Protein AF-A0A924VAU0-F1 (afdb_monomer_lite)

Radius of gyration: 17.01 Å; chains: 1; bounding box: 54×30×33 Å

pLDDT: mean 81.19, std 18.75, range [3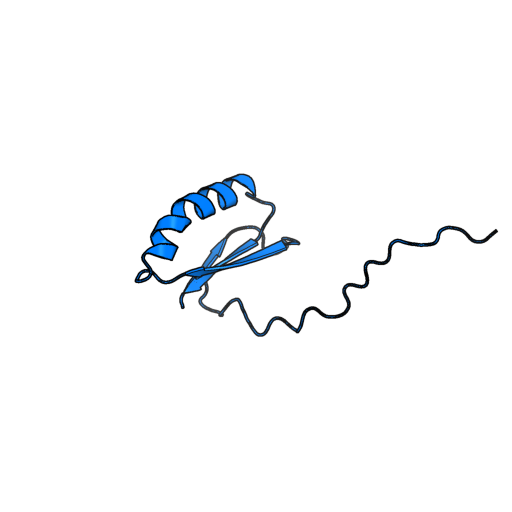7.47, 97.06]

Foldseek 3Di:
DDDDDDDDPPPPDPDPPPCLADPPWDKDADPPAPAEDEDEDEPVDVVRVVCVVVVVVVCVVCHNRYMYTYDYD

Secondary structure (DSSP, 8-state):
-------------------SS-TT-EEES-TT-SEEEEEEE-TT-HHHHHHHHHHHHHHHHTTTTEEEEEEE-

Sequence (73 aa):
MKPEEQNQIDIKAFPSIGNLAASHSYSYGPLDAKVTIVEFFDPECESCAAVAPLIKNEMKYYEGKVRWVFRYM

Structure (mmCIF, N/CA/C/O backbone):
data_AF-A0A924VAU0-F1
#
_entry.id   AF-A0A924VAU0-F1
#
loop_
_atom_site.group_PDB
_atom_site.id
_atom_site.type_symbol
_atom_site.label_atom_id
_atom_site.label_alt_id
_atom_site.label_comp_id
_atom_site.label_asym_id
_atom_site.label_entity_id
_atom_site.label_seq_id
_atom_site.pdbx_PDB_ins_code
_atom_site.Cartn_x
_atom_site.Cartn_y
_atom_site.Cartn_z
_atom_site.occupancy
_atom_site.B_iso_or_equiv
_atom_site.auth_seq_id
_atom_site.auth_comp_id
_atom_site.auth_asym_id
_atom_site.auth_atom_id
_atom_site.pdbx_PDB_model_num
ATOM 1 N N . MET A 1 1 ? -42.832 -21.383 18.764 1.00 49.41 1 MET A N 1
ATOM 2 C CA . MET A 1 1 ? -42.196 -20.121 19.192 1.00 49.41 1 MET A CA 1
ATOM 3 C C . MET A 1 1 ? -40.769 -20.411 19.651 1.00 49.41 1 MET A C 1
ATOM 5 O O . MET A 1 1 ? -40.555 -20.718 20.815 1.00 49.41 1 MET A O 1
ATOM 9 N N . LYS A 1 2 ? -39.821 -20.392 18.706 1.00 37.47 2 LYS A N 1
ATOM 10 C CA . LYS A 1 2 ? -38.415 -20.004 18.896 1.00 37.47 2 LYS A CA 1
ATOM 11 C C . LYS A 1 2 ? -38.012 -19.260 17.608 1.00 37.47 2 LYS A C 1
ATOM 13 O O . LYS A 1 2 ? -38.423 -19.738 16.550 1.00 37.47 2 LYS A O 1
ATOM 18 N N . PRO A 1 3 ? -37.367 -18.089 17.692 1.00 42.00 3 PRO A N 1
ATOM 19 C CA . PRO A 1 3 ? -37.259 -17.143 16.585 1.00 42.00 3 PRO A CA 1
ATOM 20 C C . PRO A 1 3 ? -35.935 -17.288 15.816 1.00 42.00 3 PRO A C 1
ATOM 22 O O . PRO A 1 3 ? -34.941 -17.731 16.382 1.00 42.00 3 PRO A O 1
ATOM 25 N N . GLU A 1 4 ? -35.987 -16.858 14.554 1.00 46.50 4 GLU A N 1
ATOM 26 C CA . GLU A 1 4 ? -34.904 -16.319 13.711 1.00 46.50 4 GLU A CA 1
ATOM 27 C C . GLU A 1 4 ? -33.641 -17.158 13.468 1.00 46.50 4 GLU A C 1
ATOM 29 O O . GLU A 1 4 ? -32.640 -17.122 14.180 1.00 46.50 4 GLU A O 1
ATOM 34 N N . GLU A 1 5 ? -33.722 -17.862 12.341 1.00 49.56 5 GLU A N 1
ATOM 35 C CA . GLU A 1 5 ? -32.651 -18.458 11.558 1.00 49.56 5 GLU A CA 1
ATOM 36 C C . GLU A 1 5 ? -31.892 -17.383 10.736 1.00 49.56 5 GLU A C 1
ATOM 38 O O . GLU A 1 5 ? -32.456 -16.359 10.358 1.00 49.56 5 GLU A O 1
ATOM 43 N N . GLN A 1 6 ? -30.609 -17.659 10.468 1.00 50.53 6 GLN A N 1
ATOM 44 C CA . GLN A 1 6 ? -29.644 -16.947 9.608 1.00 50.53 6 GLN A CA 1
ATOM 45 C C . GLN A 1 6 ? -29.307 -15.472 9.909 1.00 50.53 6 GLN A C 1
ATOM 47 O O . GLN A 1 6 ? -29.862 -14.558 9.309 1.00 50.53 6 GLN A O 1
ATOM 52 N N . ASN A 1 7 ? -28.189 -15.256 10.617 1.00 47.44 7 ASN A N 1
ATOM 53 C CA . ASN A 1 7 ? -27.056 -14.533 10.014 1.00 47.44 7 ASN A CA 1
ATOM 54 C C . ASN A 1 7 ? -25.737 -14.833 10.752 1.00 47.44 7 ASN A C 1
ATOM 56 O O . ASN A 1 7 ? -25.172 -13.983 11.438 1.00 47.44 7 ASN A O 1
ATOM 60 N N . GLN A 1 8 ? -25.245 -16.067 10.643 1.00 47.62 8 GLN A N 1
ATOM 61 C CA . GLN A 1 8 ? -23.884 -16.402 11.057 1.00 47.62 8 GLN A CA 1
ATOM 62 C C . GLN A 1 8 ? -23.058 -16.622 9.795 1.00 47.62 8 GLN A C 1
ATOM 64 O O . GLN A 1 8 ? -22.985 -17.724 9.261 1.00 47.62 8 GLN A O 1
ATOM 69 N N . ILE A 1 9 ? -22.457 -15.543 9.293 1.00 53.72 9 ILE A N 1
ATOM 70 C CA . ILE A 1 9 ? -21.319 -15.661 8.385 1.00 53.72 9 ILE A CA 1
ATOM 71 C C . ILE A 1 9 ? -20.207 -16.281 9.234 1.00 53.72 9 ILE A C 1
ATOM 73 O O . ILE A 1 9 ? -19.568 -15.600 10.034 1.00 53.72 9 ILE A O 1
ATOM 77 N N . ASP A 1 10 ? -20.071 -17.602 9.156 1.00 44.28 10 ASP A N 1
ATOM 78 C CA . ASP A 1 10 ? -18.971 -18.352 9.746 1.00 44.28 10 ASP A CA 1
ATOM 79 C C . ASP A 1 10 ? -17.660 -17.786 9.179 1.00 44.28 10 ASP A C 1
ATOM 81 O O . ASP A 1 10 ? -17.207 -18.173 8.103 1.00 44.28 10 ASP A O 1
ATOM 85 N N . ILE A 1 11 ? -17.019 -16.868 9.910 1.00 55.50 11 ILE A N 1
ATOM 86 C CA . ILE A 1 11 ? -15.631 -16.442 9.675 1.00 55.50 11 ILE A CA 1
ATOM 87 C C . ILE A 1 11 ? -14.702 -17.581 10.133 1.00 55.50 11 ILE A C 1
ATOM 89 O O . ILE A 1 11 ? -13.816 -17.411 10.970 1.00 55.50 11 ILE A O 1
ATOM 93 N N . LYS A 1 12 ? -14.947 -18.805 9.657 1.00 48.75 12 LYS A N 1
ATOM 94 C CA . LYS A 1 12 ? -14.079 -19.944 9.928 1.00 48.75 12 LYS A CA 1
ATOM 95 C C . LYS A 1 12 ? -12.875 -19.849 9.007 1.00 48.75 12 LYS A C 1
ATOM 97 O O . LYS A 1 12 ? -12.919 -20.238 7.848 1.00 48.75 12 LYS A O 1
ATOM 102 N N . ALA A 1 13 ? -11.808 -19.334 9.612 1.00 54.59 13 ALA A N 1
ATOM 103 C CA . ALA A 1 13 ? -10.419 -19.476 9.211 1.00 54.59 13 ALA A CA 1
ATOM 104 C C . ALA A 1 13 ? -10.081 -18.929 7.817 1.00 54.59 13 ALA A C 1
ATOM 106 O O . ALA A 1 13 ? -9.815 -19.678 6.880 1.00 54.59 13 ALA A O 1
ATOM 107 N N . PHE A 1 14 ? -9.916 -17.604 7.732 1.00 49.78 14 PHE A N 1
ATOM 108 C CA . PHE A 1 14 ? -8.815 -17.120 6.903 1.00 49.78 14 PHE A CA 1
ATOM 109 C C . PHE A 1 14 ? -7.532 -17.738 7.476 1.00 49.78 14 PHE A C 1
ATOM 111 O O . PHE A 1 14 ? -7.354 -17.675 8.699 1.00 49.78 14 PHE A O 1
ATOM 118 N N . PRO A 1 15 ? -6.685 -18.387 6.652 1.00 50.66 15 PRO A N 1
ATOM 119 C CA . PRO A 1 15 ? -5.426 -18.946 7.124 1.00 50.66 15 PRO A CA 1
ATOM 120 C C . PRO A 1 15 ? -4.721 -17.857 7.915 1.00 50.66 15 PRO A C 1
ATOM 122 O O . PRO A 1 15 ? -4.658 -16.723 7.437 1.00 50.66 15 PRO A O 1
ATOM 125 N N . SER A 1 16 ? -4.289 -18.189 9.138 1.00 58.16 16 SER A N 1
ATOM 126 C CA . SER A 1 16 ? -3.560 -17.294 10.032 1.00 58.16 16 SER A CA 1
ATOM 127 C C . SER A 1 16 ? -2.569 -16.532 9.182 1.00 58.16 16 SER A C 1
ATOM 129 O O . SER A 1 16 ? -1.631 -17.138 8.667 1.00 58.16 16 SER A O 1
ATOM 131 N N . ILE A 1 17 ? -2.875 -15.259 8.932 1.00 54.75 17 ILE A N 1
ATOM 132 C CA . ILE A 1 17 ? -2.180 -14.421 7.971 1.00 54.75 17 ILE A CA 1
ATOM 133 C C . ILE A 1 17 ? -0.716 -14.437 8.398 1.00 54.75 17 ILE A C 1
ATOM 135 O O . ILE A 1 17 ? -0.352 -13.768 9.362 1.00 54.75 17 ILE A O 1
ATOM 139 N N . GLY A 1 18 ? 0.094 -15.289 7.766 1.00 58.22 18 GLY A N 1
ATOM 140 C CA . GLY A 1 18 ? 1.494 -15.486 8.101 1.00 58.22 18 GLY A CA 1
ATOM 141 C C . GLY A 1 18 ? 2.203 -14.175 7.828 1.00 58.22 18 GLY A C 1
ATOM 142 O O . GLY A 1 18 ? 2.519 -13.885 6.684 1.00 58.22 18 GLY A O 1
ATOM 143 N N . ASN A 1 19 ? 2.310 -13.350 8.869 1.00 71.81 19 ASN A N 1
ATOM 144 C CA . ASN A 1 19 ? 2.863 -11.999 8.911 1.00 71.81 19 ASN A CA 1
ATOM 145 C C . ASN A 1 19 ? 2.951 -11.286 7.539 1.00 71.81 19 ASN A C 1
ATOM 147 O O . ASN A 1 19 ? 4.035 -11.074 6.990 1.00 71.81 19 ASN A O 1
ATOM 151 N N . LEU A 1 20 ? 1.801 -10.922 6.950 1.00 80.38 20 LEU A N 1
ATOM 152 C CA . LEU A 1 20 ? 1.785 -10.122 5.712 1.00 80.38 20 LEU A CA 1
ATOM 153 C C . LEU A 1 20 ? 2.387 -8.728 5.943 1.00 80.38 20 LEU A C 1
ATOM 155 O O . LEU A 1 20 ? 3.004 -8.179 5.036 1.00 80.38 20 LEU A O 1
ATOM 159 N N . ALA A 1 21 ? 2.276 -8.202 7.162 1.00 77.81 21 ALA A N 1
ATOM 160 C CA . ALA A 1 21 ? 2.884 -6.957 7.607 1.00 77.81 21 ALA A CA 1
ATOM 161 C C . ALA A 1 21 ? 4.202 -7.249 8.338 1.00 77.81 21 ALA A C 1
ATOM 163 O O . ALA A 1 21 ? 4.183 -7.672 9.488 1.00 77.81 21 ALA A O 1
ATOM 164 N N . ALA A 1 22 ? 5.353 -7.034 7.701 1.00 74.19 22 ALA A N 1
ATOM 165 C CA . ALA A 1 22 ? 6.625 -7.196 8.399 1.00 74.19 22 ALA A CA 1
ATOM 166 C C . ALA A 1 22 ? 6.773 -6.128 9.499 1.00 74.19 22 ALA A C 1
ATOM 168 O O . ALA A 1 22 ? 6.186 -5.051 9.421 1.00 74.19 22 ALA A O 1
ATOM 169 N N . SER A 1 23 ? 7.606 -6.382 10.511 1.00 76.19 23 SER A N 1
ATOM 170 C CA . SER A 1 23 ? 7.817 -5.454 11.638 1.00 76.19 23 SER A CA 1
ATOM 171 C C . SER A 1 23 ? 8.313 -4.067 11.207 1.00 76.19 23 SER A C 1
ATOM 173 O O . SER A 1 23 ? 8.131 -3.093 11.929 1.00 76.19 23 SER A O 1
ATOM 175 N N . HIS A 1 24 ? 8.960 -3.991 10.042 1.00 80.69 24 HIS A N 1
ATOM 176 C CA . HIS A 1 24 ? 9.507 -2.775 9.442 1.00 80.69 24 HIS A CA 1
ATOM 177 C C . HIS A 1 24 ? 8.602 -2.183 8.346 1.00 80.69 24 HIS A C 1
ATOM 179 O O . HIS A 1 24 ? 9.001 -1.235 7.673 1.00 80.69 24 HIS A O 1
ATOM 185 N N . SER A 1 25 ? 7.410 -2.745 8.121 1.00 86.62 25 SER A N 1
ATOM 186 C CA . SER A 1 25 ? 6.459 -2.215 7.145 1.00 86.62 25 SER A CA 1
ATOM 187 C C . SER A 1 25 ? 5.909 -0.867 7.609 1.00 86.62 25 SER A C 1
ATOM 189 O O . SER A 1 25 ? 5.582 -0.675 8.782 1.00 86.62 25 SER A O 1
ATOM 191 N N . TYR A 1 26 ? 5.769 0.069 6.673 1.00 91.06 26 TYR A N 1
ATOM 192 C CA . TYR A 1 26 ? 5.129 1.348 6.955 1.00 91.06 26 TYR A CA 1
ATOM 193 C C . TYR A 1 26 ? 3.619 1.138 7.090 1.00 91.06 26 TYR A C 1
ATOM 195 O O . TYR A 1 26 ? 3.022 0.395 6.315 1.00 91.06 26 TYR A O 1
ATOM 203 N N . SER A 1 27 ? 2.983 1.778 8.071 1.00 91.31 27 SER A N 1
ATOM 204 C CA . SE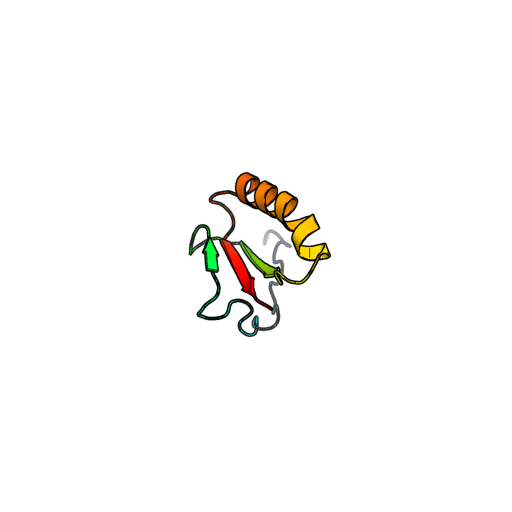R A 1 27 ? 1.538 1.658 8.278 1.00 91.31 27 SER A CA 1
ATOM 205 C C . SER A 1 27 ? 0.885 3.015 8.485 1.00 91.31 27 SER A C 1
ATOM 207 O O . SER A 1 27 ? 1.464 3.887 9.131 1.00 91.31 27 SER A O 1
ATOM 209 N N . TYR A 1 28 ? -0.328 3.168 7.964 1.00 92.06 28 TYR A N 1
ATOM 210 C CA . TYR A 1 28 ? -1.105 4.400 7.989 1.00 92.06 28 TYR A CA 1
ATOM 211 C C . TYR A 1 28 ? -2.573 4.107 8.338 1.00 92.06 28 TYR A C 1
ATOM 213 O O . TYR A 1 28 ? -3.124 3.086 7.931 1.00 92.06 28 TYR A O 1
ATOM 221 N N . GLY A 1 29 ? -3.212 5.001 9.093 1.00 91.12 29 GLY A N 1
ATOM 222 C CA . GLY A 1 29 ? -4.596 4.847 9.556 1.00 91.12 29 GLY A CA 1
ATOM 223 C C . GLY A 1 29 ? -4.739 4.225 10.958 1.00 91.12 29 GLY A C 1
ATOM 224 O O . GLY A 1 29 ? -3.733 3.951 11.624 1.00 91.12 29 GLY A O 1
ATOM 225 N N . PRO A 1 30 ? -5.986 4.025 11.431 1.00 93.38 30 PRO A N 1
ATOM 226 C CA . PRO A 1 30 ? -6.276 3.591 12.800 1.00 93.38 30 PRO A CA 1
ATOM 227 C C . PRO A 1 30 ? -5.696 2.210 13.121 1.00 93.38 30 PRO A C 1
ATOM 229 O O . PRO A 1 30 ? -5.668 1.322 12.269 1.00 93.38 30 PRO A O 1
ATOM 232 N N . LEU A 1 31 ? -5.242 2.009 14.361 1.00 88.69 31 LEU A N 1
ATOM 233 C CA . LEU A 1 31 ? -4.743 0.705 14.823 1.00 88.69 31 LEU A CA 1
ATOM 234 C C . LEU A 1 31 ? -5.870 -0.321 15.004 1.00 88.69 31 LEU A C 1
ATOM 236 O O . LEU A 1 31 ? -5.638 -1.514 14.848 1.00 88.69 31 LEU A O 1
ATOM 240 N N . ASP A 1 32 ? -7.077 0.149 15.306 1.00 89.75 32 ASP A N 1
ATOM 241 C CA . ASP A 1 32 ? -8.287 -0.632 15.569 1.00 89.75 32 ASP A CA 1
ATOM 242 C C . ASP A 1 32 ? -9.211 -0.749 14.343 1.00 89.75 32 ASP A C 1
ATOM 244 O O . ASP A 1 32 ? -10.364 -1.173 14.459 1.00 89.75 32 ASP A O 1
ATOM 248 N N . ALA A 1 33 ? -8.721 -0.387 13.151 1.00 91.56 33 ALA A N 1
ATOM 249 C CA . ALA A 1 33 ? -9.502 -0.496 11.928 1.00 91.56 33 ALA A CA 1
ATOM 250 C C . ALA A 1 33 ? -9.921 -1.954 11.675 1.00 91.56 33 ALA A C 1
ATOM 252 O O . ALA A 1 33 ? -9.096 -2.867 11.645 1.00 91.56 33 ALA A O 1
ATOM 253 N N . LYS A 1 34 ? -11.218 -2.166 11.418 1.00 91.50 34 LYS A N 1
ATOM 254 C CA . LYS A 1 34 ? -11.780 -3.503 11.149 1.00 91.50 34 LYS A CA 1
ATOM 255 C C . LYS A 1 34 ? -11.230 -4.146 9.875 1.00 91.50 34 LYS A C 1
ATOM 257 O O . LYS A 1 34 ? -11.268 -5.365 9.743 1.00 91.50 34 LYS A O 1
ATOM 262 N N . VAL A 1 35 ? -10.763 -3.329 8.934 1.00 91.81 35 VAL A N 1
ATOM 263 C CA . VAL A 1 35 ? -10.196 -3.764 7.656 1.00 91.81 35 VAL A CA 1
ATOM 264 C C . VAL A 1 35 ? -8.762 -3.260 7.566 1.00 91.81 35 VAL A C 1
ATOM 266 O O . VAL A 1 35 ? -8.503 -2.069 7.758 1.00 91.81 35 VAL A O 1
ATOM 269 N N . THR A 1 36 ? -7.843 -4.175 7.256 1.00 92.12 36 THR A N 1
ATOM 270 C CA . THR A 1 36 ? -6.438 -3.871 6.970 1.00 92.12 36 THR A CA 1
ATOM 271 C C . THR A 1 36 ? -6.118 -4.270 5.535 1.00 92.12 36 THR A C 1
ATOM 273 O O . THR A 1 36 ? -6.353 -5.414 5.151 1.00 92.12 36 THR A O 1
ATOM 276 N N . ILE A 1 37 ? -5.575 -3.339 4.756 1.00 92.69 37 ILE A N 1
ATOM 277 C CA . ILE A 1 37 ? -5.093 -3.570 3.393 1.00 92.69 37 ILE A CA 1
ATOM 278 C C . ILE A 1 37 ? -3.567 -3.590 3.434 1.00 92.69 37 ILE A C 1
ATOM 280 O O . ILE A 1 37 ? -2.951 -2.657 3.948 1.00 92.69 37 ILE A O 1
ATOM 284 N N . VAL A 1 38 ? -2.967 -4.654 2.899 1.00 92.44 38 VAL A N 1
ATOM 285 C CA . VAL A 1 38 ? -1.513 -4.770 2.746 1.00 92.44 38 VAL A CA 1
ATOM 286 C C . VAL A 1 38 ? -1.162 -4.583 1.273 1.00 92.44 38 VAL A C 1
ATOM 288 O O . VAL A 1 38 ? -1.507 -5.426 0.448 1.00 92.44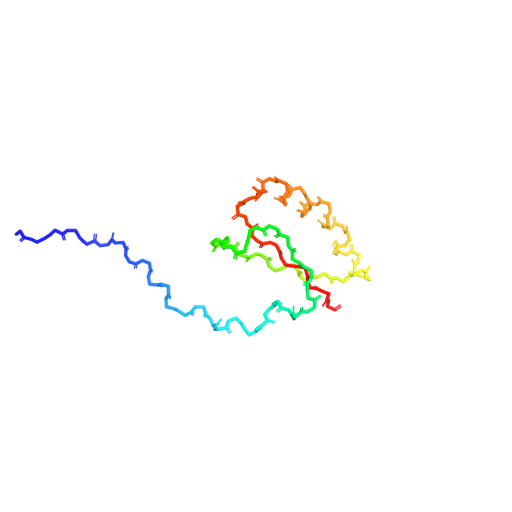 38 VAL A O 1
ATOM 291 N N . GLU A 1 39 ? -0.486 -3.485 0.951 1.00 92.31 39 GLU A N 1
ATOM 292 C CA . GLU A 1 39 ? 0.064 -3.219 -0.374 1.00 92.31 39 GLU A CA 1
ATOM 293 C C . GLU A 1 39 ? 1.505 -3.721 -0.440 1.00 92.31 39 GLU A C 1
ATOM 295 O O . GLU A 1 39 ? 2.383 -3.236 0.278 1.00 92.31 39 GLU A O 1
ATOM 300 N N . PHE A 1 40 ? 1.735 -4.694 -1.318 1.00 92.19 40 PHE A N 1
ATOM 301 C CA . PHE A 1 40 ? 3.071 -5.113 -1.714 1.00 92.19 40 PHE A CA 1
ATOM 302 C C . PHE A 1 40 ? 3.498 -4.258 -2.897 1.00 92.19 40 PHE A C 1
ATOM 304 O O . PHE A 1 40 ? 2.842 -4.286 -3.939 1.00 92.19 40 PHE A O 1
ATOM 311 N N . PHE A 1 41 ? 4.569 -3.495 -2.727 1.00 92.00 41 PHE A N 1
ATOM 312 C CA . PHE A 1 41 ? 5.082 -2.627 -3.775 1.00 92.00 41 PHE A CA 1
ATOM 313 C C . PHE A 1 41 ? 6.590 -2.798 -3.919 1.00 92.00 41 PHE A C 1
ATOM 315 O O . PHE A 1 41 ? 7.295 -3.032 -2.940 1.00 92.00 41 PHE A O 1
ATOM 322 N N . ASP A 1 42 ? 7.061 -2.632 -5.146 1.00 94.25 42 ASP A N 1
ATOM 323 C CA . ASP A 1 42 ? 8.473 -2.593 -5.498 1.00 94.25 42 ASP A CA 1
ATOM 324 C C . ASP A 1 42 ? 8.721 -1.306 -6.322 1.00 94.25 42 ASP A C 1
ATOM 326 O O . ASP A 1 42 ? 8.105 -1.156 -7.381 1.00 94.25 42 ASP A O 1
ATOM 330 N N . PRO A 1 43 ? 9.533 -0.331 -5.856 1.00 90.81 43 PRO A N 1
ATOM 331 C CA . PRO A 1 43 ? 10.052 0.800 -6.625 1.00 90.81 43 PRO A CA 1
ATOM 332 C C . PRO A 1 43 ? 10.595 0.479 -8.016 1.00 90.81 43 PRO A C 1
ATOM 334 O O . PRO A 1 43 ? 10.525 1.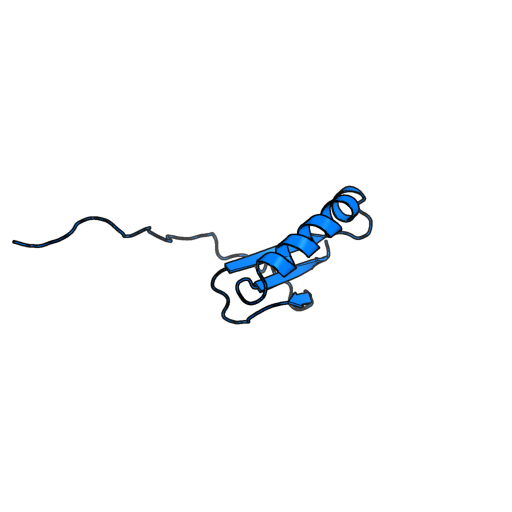357 -8.875 1.00 90.81 43 PRO A O 1
ATOM 337 N N . GLU A 1 44 ? 11.141 -0.714 -8.247 1.00 95.44 44 GLU A N 1
ATOM 338 C CA . GLU A 1 44 ? 11.679 -1.099 -9.555 1.00 95.44 44 GLU A CA 1
ATOM 339 C C . GLU A 1 44 ? 10.589 -1.620 -10.507 1.00 95.44 44 GLU A C 1
ATOM 341 O O . GLU A 1 44 ? 10.826 -1.746 -11.704 1.00 95.44 44 GLU A O 1
ATOM 346 N N . CYS A 1 45 ? 9.367 -1.856 -10.016 1.00 95.94 45 CYS A N 1
ATOM 347 C CA . CYS A 1 45 ? 8.249 -2.337 -10.821 1.00 95.94 45 CYS A CA 1
ATOM 348 C C . CYS A 1 45 ? 7.453 -1.182 -11.452 1.00 95.94 45 CYS A C 1
ATOM 350 O O . CYS A 1 45 ? 6.715 -0.447 -10.783 1.00 95.94 45 CYS A O 1
ATOM 352 N N . GLU A 1 46 ? 7.492 -1.070 -12.780 1.00 96.56 46 GLU A N 1
ATOM 353 C CA . GLU A 1 46 ? 6.795 -0.011 -13.521 1.00 96.56 46 GLU A CA 1
ATOM 354 C C . GLU A 1 46 ? 5.270 -0.111 -13.393 1.00 96.56 46 GLU A C 1
ATOM 356 O O . GLU A 1 46 ? 4.566 0.901 -13.368 1.00 96.56 46 GLU A O 1
ATOM 361 N N . SER A 1 47 ? 4.746 -1.332 -13.263 1.00 96.38 47 SER A N 1
ATOM 362 C CA . SER A 1 47 ? 3.311 -1.551 -13.053 1.00 96.38 47 SER A CA 1
ATOM 363 C C . SER A 1 47 ? 2.864 -1.039 -11.680 1.00 96.38 47 SER A C 1
ATOM 365 O O . SER A 1 47 ? 1.810 -0.412 -11.575 1.00 96.38 47 SER A O 1
ATOM 367 N N . CYS A 1 48 ? 3.680 -1.230 -10.637 1.00 94.50 48 CYS A N 1
ATOM 368 C CA . CYS A 1 48 ? 3.419 -0.662 -9.312 1.00 94.50 48 CYS A CA 1
ATOM 369 C C . CYS A 1 48 ? 3.435 0.872 -9.365 1.00 94.50 48 CYS A C 1
ATOM 371 O O . CYS A 1 48 ? 2.529 1.516 -8.833 1.00 94.50 48 CYS A O 1
ATOM 373 N N . ALA A 1 49 ? 4.401 1.465 -10.074 1.00 95.19 49 ALA A N 1
ATOM 374 C CA . ALA A 1 49 ? 4.475 2.915 -10.252 1.00 95.19 49 ALA A CA 1
ATOM 375 C C . ALA A 1 49 ? 3.240 3.487 -10.973 1.00 95.19 49 ALA A C 1
ATOM 377 O O . ALA A 1 49 ? 2.728 4.538 -10.579 1.00 95.19 49 ALA A O 1
ATOM 378 N N . ALA A 1 50 ? 2.723 2.782 -11.984 1.00 97.06 50 ALA A N 1
ATOM 379 C CA . ALA A 1 50 ? 1.514 3.182 -12.703 1.00 97.06 50 ALA A CA 1
ATOM 380 C C . ALA A 1 50 ? 0.251 3.148 -11.820 1.00 97.06 50 ALA A C 1
ATOM 382 O O . ALA A 1 50 ? -0.648 3.972 -11.997 1.00 97.06 50 ALA A O 1
ATOM 383 N N . VAL A 1 51 ? 0.183 2.226 -10.853 1.00 95.94 51 VAL A N 1
ATOM 384 C CA . VAL A 1 51 ? -0.982 2.034 -9.970 1.00 95.94 51 VAL A CA 1
ATOM 385 C C . VAL A 1 51 ? -0.927 2.911 -8.710 1.00 95.94 51 VAL A C 1
ATOM 387 O O . VAL A 1 51 ? -1.974 3.292 -8.183 1.00 95.94 51 VAL A O 1
ATOM 390 N N . ALA A 1 52 ? 0.260 3.320 -8.255 1.00 94.44 52 ALA A N 1
ATOM 391 C CA . ALA A 1 52 ? 0.437 4.115 -7.037 1.00 94.44 52 ALA A CA 1
ATOM 392 C C . ALA A 1 52 ? -0.457 5.380 -6.929 1.00 94.44 52 ALA A C 1
ATOM 394 O O . ALA A 1 52 ? -0.946 5.669 -5.832 1.00 94.44 52 ALA A O 1
ATOM 395 N N . PRO A 1 53 ? -0.730 6.156 -8.002 1.00 95.94 53 PRO A N 1
ATOM 396 C CA . PRO A 1 53 ? -1.646 7.297 -7.927 1.00 95.94 53 PRO A CA 1
ATOM 397 C C . PRO A 1 53 ? -3.089 6.897 -7.601 1.00 95.94 53 PRO A C 1
ATOM 399 O O . PRO A 1 53 ? -3.774 7.625 -6.885 1.00 95.94 53 PRO A O 1
ATOM 402 N N . LEU A 1 54 ? -3.546 5.744 -8.099 1.00 96.31 54 LEU A N 1
ATOM 403 C CA . LEU A 1 54 ? -4.889 5.234 -7.829 1.00 96.31 54 LEU A CA 1
ATOM 404 C C . LEU A 1 54 ? -5.013 4.820 -6.366 1.00 96.31 54 LEU A C 1
ATOM 406 O O . LEU A 1 54 ? -5.952 5.235 -5.695 1.00 96.31 54 LEU A O 1
ATOM 410 N N . ILE A 1 55 ? -4.014 4.110 -5.837 1.00 94.94 55 ILE A N 1
ATOM 411 C CA . ILE A 1 55 ? -4.017 3.702 -4.429 1.00 94.94 55 ILE A CA 1
ATOM 412 C C . ILE A 1 55 ? -4.027 4.925 -3.508 1.00 94.94 55 ILE A C 1
ATOM 414 O O . ILE A 1 55 ? -4.812 4.981 -2.565 1.00 94.94 55 ILE A O 1
ATOM 418 N N . LYS A 1 56 ? -3.256 5.971 -3.825 1.00 94.25 56 LYS A N 1
ATOM 419 C CA . LYS A 1 56 ? -3.293 7.238 -3.074 1.00 94.25 56 LYS A CA 1
ATOM 420 C C . LYS A 1 56 ? -4.678 7.892 -3.057 1.00 94.25 56 LYS A C 1
ATOM 422 O O . LYS A 1 56 ? -5.020 8.543 -2.069 1.00 94.25 56 LYS A O 1
ATOM 427 N N . ASN A 1 57 ? -5.467 7.753 -4.121 1.00 96.69 57 ASN A N 1
ATOM 428 C CA . ASN A 1 57 ? -6.839 8.261 -4.149 1.00 96.69 57 ASN A CA 1
ATOM 429 C C . ASN A 1 57 ? -7.75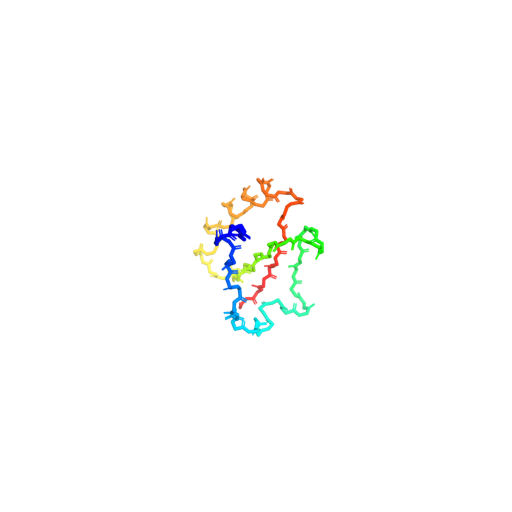7 7.423 -3.250 1.00 96.69 57 ASN A C 1
ATOM 431 O O . ASN A 1 57 ? -8.510 7.993 -2.461 1.00 96.69 57 ASN A O 1
ATOM 435 N N . GLU A 1 58 ? -7.631 6.096 -3.289 1.00 95.38 58 GLU A N 1
ATOM 436 C CA . GLU A 1 58 ? -8.388 5.187 -2.417 1.00 95.38 58 GLU A CA 1
ATOM 437 C C . GLU A 1 58 ? -8.055 5.396 -0.934 1.00 95.38 58 GLU A C 1
ATOM 439 O O . GLU A 1 58 ? -8.948 5.425 -0.087 1.00 95.38 58 GLU A O 1
ATOM 444 N N . MET A 1 59 ? -6.783 5.631 -0.602 1.00 94.81 59 MET A N 1
ATOM 445 C CA . MET A 1 59 ? -6.362 5.952 0.765 1.00 94.81 59 MET A CA 1
ATOM 446 C C . MET A 1 59 ? -7.075 7.186 1.318 1.00 94.81 59 MET A C 1
ATOM 448 O O . MET A 1 59 ? -7.489 7.182 2.475 1.00 94.81 59 MET A O 1
ATOM 452 N N . LYS A 1 60 ? -7.228 8.229 0.492 1.00 95.06 60 LYS A N 1
ATOM 453 C CA . LYS A 1 60 ? -7.969 9.443 0.858 1.00 95.06 60 LYS A CA 1
ATOM 454 C C . LYS A 1 60 ? -9.463 9.165 0.980 1.00 95.06 60 LYS A C 1
ATOM 456 O O . LYS A 1 60 ? -10.105 9.646 1.905 1.00 95.06 60 LYS A O 1
ATOM 461 N N . TYR A 1 61 ? -10.023 8.376 0.065 1.00 95.94 61 TYR A N 1
ATOM 462 C CA . TYR A 1 61 ? -11.442 8.028 0.090 1.00 95.94 61 TYR A CA 1
ATOM 463 C C . TYR A 1 61 ? -11.831 7.229 1.350 1.00 95.94 61 TYR A C 1
ATOM 465 O O . TYR A 1 61 ? -12.899 7.443 1.931 1.00 95.94 61 TYR A O 1
ATOM 473 N N . TYR A 1 62 ? -10.942 6.348 1.819 1.00 95.62 62 TYR A N 1
ATOM 474 C CA . TYR A 1 62 ? -11.128 5.519 3.015 1.00 95.62 62 TYR A CA 1
ATOM 475 C C . TYR A 1 62 ? -10.409 6.042 4.270 1.00 95.62 62 TYR A C 1
ATOM 477 O O . TYR A 1 62 ? -10.199 5.284 5.226 1.00 95.62 62 TYR A O 1
ATOM 485 N N . GLU A 1 63 ? -10.049 7.327 4.297 1.00 93.00 63 GLU A N 1
ATOM 486 C CA . GLU A 1 63 ? -9.344 7.938 5.423 1.00 93.00 63 GLU A CA 1
ATOM 487 C C . GLU A 1 63 ? -10.107 7.720 6.745 1.00 93.00 63 GLU A C 1
ATOM 489 O O . GLU A 1 63 ? -11.332 7.840 6.825 1.00 93.00 63 GLU A O 1
ATOM 494 N N . GLY A 1 64 ? -9.379 7.3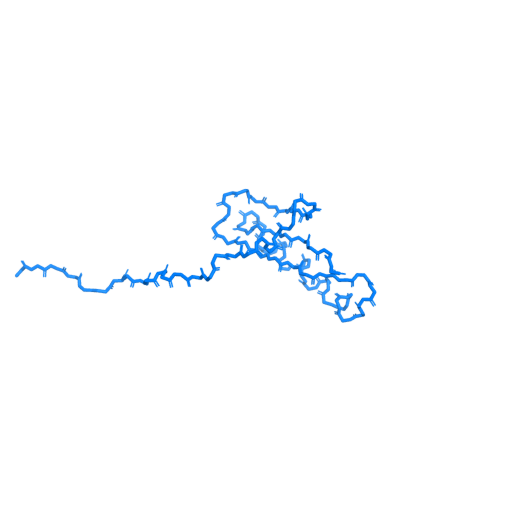10 7.788 1.00 92.81 64 GLY A N 1
ATOM 495 C CA . GLY A 1 64 ? -9.939 7.029 9.115 1.00 92.81 64 GLY A CA 1
ATOM 496 C C . GLY A 1 64 ? -10.776 5.746 9.236 1.00 92.81 64 GLY A C 1
ATOM 497 O O . GLY A 1 64 ? -11.230 5.439 10.335 1.00 92.81 64 GLY A O 1
ATOM 498 N N . LYS A 1 65 ? -10.981 4.979 8.156 1.00 94.31 65 LYS A N 1
ATOM 499 C CA . LYS A 1 65 ? -11.787 3.737 8.173 1.00 94.31 65 LYS A CA 1
ATOM 500 C C . LYS A 1 65 ? -10.962 2.468 7.995 1.00 94.31 65 LYS A C 1
ATOM 502 O O . LYS A 1 65 ? -11.346 1.413 8.498 1.00 94.31 65 LYS A O 1
ATOM 507 N N . VAL A 1 66 ? -9.861 2.566 7.255 1.00 94.88 66 VAL A N 1
ATOM 508 C CA . VAL A 1 66 ? -9.018 1.432 6.862 1.00 94.88 66 VAL A CA 1
ATOM 509 C C . VAL A 1 66 ? -7.603 1.635 7.383 1.00 94.88 66 VAL A C 1
ATOM 511 O O . VAL A 1 66 ? -7.083 2.753 7.388 1.00 94.88 66 VAL A O 1
ATOM 514 N N . ARG A 1 67 ? -6.974 0.535 7.799 1.00 93.69 67 ARG A N 1
ATOM 515 C CA . ARG A 1 67 ? -5.544 0.489 8.082 1.00 93.69 67 ARG A CA 1
ATOM 516 C C . ARG A 1 67 ? -4.793 0.056 6.831 1.00 93.69 67 ARG A C 1
ATOM 518 O O . ARG A 1 67 ? -5.025 -1.028 6.309 1.00 93.69 67 ARG A O 1
ATOM 525 N N . TRP A 1 68 ? -3.878 0.890 6.375 1.00 94.12 68 TRP A N 1
ATOM 526 C CA . TRP A 1 68 ? -3.004 0.613 5.246 1.00 94.12 68 TRP A CA 1
ATOM 527 C C . TRP A 1 68 ? -1.646 0.154 5.761 1.00 94.12 68 TRP A C 1
ATOM 529 O O . TRP A 1 68 ? -1.102 0.744 6.696 1.00 94.12 68 TRP A O 1
ATOM 539 N N . VAL A 1 69 ? -1.095 -0.893 5.161 1.00 93.31 69 VAL A N 1
ATOM 540 C CA . VAL A 1 69 ? 0.261 -1.374 5.425 1.00 93.31 69 VAL A CA 1
ATOM 541 C C . VAL A 1 69 ? 0.990 -1.496 4.099 1.00 93.31 69 VAL A C 1
ATOM 543 O O . VAL A 1 69 ? 0.530 -2.196 3.208 1.00 93.31 69 VAL A O 1
ATOM 546 N N . PHE A 1 70 ? 2.140 -0.850 3.991 1.00 92.50 70 PHE A N 1
ATOM 547 C CA . PHE A 1 70 ? 2.994 -0.874 2.815 1.00 92.50 70 PHE A CA 1
ATOM 548 C C . PHE A 1 70 ? 4.186 -1.770 3.093 1.00 92.50 70 PHE A C 1
ATOM 550 O O . PHE A 1 70 ? 4.953 -1.549 4.040 1.00 92.50 70 PHE A O 1
ATOM 557 N N . ARG A 1 71 ? 4.342 -2.789 2.259 1.00 90.75 71 ARG A N 1
ATOM 558 C CA . ARG A 1 71 ? 5.429 -3.748 2.342 1.00 90.75 71 ARG A CA 1
ATOM 559 C C . ARG A 1 71 ? 6.235 -3.709 1.058 1.00 90.75 71 ARG A C 1
ATOM 561 O O . ARG A 1 71 ? 5.710 -3.983 -0.015 1.00 90.75 71 ARG A O 1
ATOM 568 N N . TYR A 1 72 ? 7.515 -3.403 1.217 1.00 89.38 72 TYR A N 1
ATOM 569 C CA . TYR A 1 72 ? 8.480 -3.579 0.150 1.00 89.38 72 TYR A CA 1
ATOM 570 C C . TYR A 1 72 ? 8.684 -5.074 -0.122 1.00 89.38 72 TYR A C 1
ATOM 572 O O . TYR A 1 72 ? 8.749 -5.871 0.828 1.00 89.38 72 TYR A O 1
ATOM 580 N N . MET A 1 73 ? 8.714 -5.431 -1.401 1.00 84.00 73 MET A N 1
ATOM 581 C CA . MET A 1 73 ? 8.997 -6.770 -1.915 1.00 84.00 73 MET A CA 1
ATOM 582 C C . MET A 1 73 ? 10.374 -6.795 -2.559 1.00 84.00 73 MET A C 1
ATOM 584 O O . MET A 1 73 ? 10.699 -5.806 -3.240 1.00 84.00 73 MET A O 1
#